Protein AF-A0A9X5XKG3-F1 (afdb_monomer_lite)

Sequence (71 aa):
MTSRPVLLVIAHGSRDPRHAATVHALVRRVRARRPGLRVETGFLDFNIPSVPGVLESLAAEGVRDVVALPL

Foldseek 3Di:
DDQDAAEEEEEQDDPPVVVVVVVVVVQVVVCVVPVRHHYHYAHCDDDDDHPVNVVVVCVVVVHDHYDYDYD

Radius of gyration: 12.28 Å; chains: 1; bounding box: 22×26×36 Å

Structure (mmCIF, N/CA/C/O backbone):
data_AF-A0A9X5XKG3-F1
#
_entry.id   AF-A0A9X5XKG3-F1
#
loop_
_atom_site.group_PDB
_atom_site.id
_atom_site.type_symbol
_atom_site.label_atom_id
_atom_site.label_alt_id
_atom_site.label_comp_id
_atom_site.label_asym_id
_atom_site.label_entity_id
_atom_site.label_seq_id
_atom_site.pdbx_PDB_ins_code
_atom_site.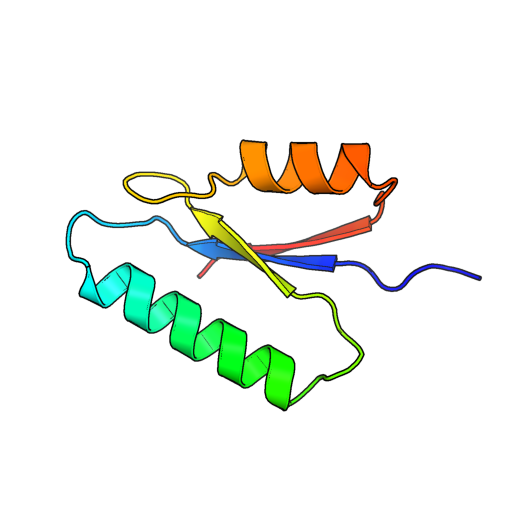Cartn_x
_atom_site.Cartn_y
_atom_site.Cartn_z
_atom_site.occupancy
_atom_site.B_iso_or_equiv
_atom_site.auth_seq_id
_atom_site.auth_comp_id
_atom_site.auth_asym_id
_atom_site.auth_atom_id
_atom_site.pdbx_PDB_model_num
ATOM 1 N N . MET A 1 1 ? -11.076 8.748 21.626 1.00 45.59 1 MET A N 1
ATOM 2 C CA . MET A 1 1 ? -10.989 7.402 21.020 1.00 45.59 1 MET A CA 1
ATOM 3 C C . MET A 1 1 ? -9.784 7.412 20.102 1.00 45.59 1 MET A C 1
ATOM 5 O O . MET A 1 1 ? -9.770 8.223 19.188 1.00 45.59 1 MET A O 1
ATOM 9 N N . THR A 1 2 ? -8.746 6.627 20.380 1.00 56.75 2 THR A N 1
ATOM 10 C CA . THR A 1 2 ? -7.597 6.539 19.470 1.00 56.75 2 THR A CA 1
ATOM 11 C C . THR A 1 2 ? -8.036 5.775 18.224 1.00 56.75 2 THR A C 1
ATOM 13 O O . THR A 1 2 ? -8.585 4.674 18.318 1.00 56.75 2 THR A O 1
ATOM 16 N N . SER A 1 3 ? -7.892 6.397 17.054 1.00 76.88 3 SER A N 1
ATOM 17 C CA . SER A 1 3 ? -8.136 5.715 15.784 1.00 76.88 3 SER A CA 1
ATOM 18 C C . SER A 1 3 ? -7.145 4.556 15.650 1.00 76.88 3 SER A C 1
ATOM 20 O O . SER A 1 3 ? -6.003 4.663 16.096 1.00 76.88 3 SER A O 1
ATOM 22 N N . ARG A 1 4 ? -7.562 3.427 15.067 1.00 88.00 4 ARG A N 1
ATOM 23 C CA . ARG A 1 4 ? -6.612 2.347 14.761 1.00 88.00 4 ARG A CA 1
ATOM 24 C C . ARG A 1 4 ? -5.661 2.832 13.662 1.00 88.00 4 ARG A C 1
ATOM 26 O O . ARG A 1 4 ? -6.152 3.420 12.696 1.00 88.00 4 ARG A O 1
ATOM 33 N N . PRO A 1 5 ? -4.348 2.561 13.762 1.00 94.81 5 PRO A N 1
ATOM 34 C CA . PRO A 1 5 ? -3.416 2.969 12.725 1.00 94.81 5 PRO A CA 1
ATOM 35 C C . PRO A 1 5 ? -3.751 2.283 11.400 1.00 94.81 5 PRO A C 1
ATOM 37 O O . PRO A 1 5 ? -4.214 1.136 11.371 1.00 94.81 5 PRO A O 1
ATOM 40 N N . VAL A 1 6 ? -3.481 2.979 10.300 1.00 98.00 6 VAL A N 1
ATOM 41 C CA . VAL A 1 6 ? -3.557 2.401 8.955 1.00 98.00 6 VAL A CA 1
ATOM 42 C C . VAL A 1 6 ? -2.303 1.570 8.705 1.00 98.00 6 VAL A C 1
ATOM 44 O O . VAL A 1 6 ? -1.193 2.029 8.957 1.00 98.00 6 VAL A O 1
ATOM 47 N N . LEU A 1 7 ? -2.458 0.344 8.206 1.00 98.19 7 LEU A N 1
ATOM 48 C CA . LEU A 1 7 ? -1.323 -0.471 7.776 1.00 98.19 7 LEU A CA 1
ATOM 49 C C . LEU A 1 7 ? -0.958 -0.105 6.335 1.00 98.19 7 LEU A C 1
ATOM 51 O O . LEU A 1 7 ? -1.734 -0.380 5.425 1.00 98.19 7 LEU A O 1
ATOM 55 N N . LEU A 1 8 ? 0.222 0.464 6.115 1.00 98.62 8 LEU A N 1
ATOM 56 C CA . LEU A 1 8 ? 0.767 0.703 4.783 1.00 98.62 8 LEU A CA 1
ATOM 57 C C . LEU A 1 8 ? 1.741 -0.417 4.419 1.00 98.62 8 LEU A C 1
ATOM 59 O O . LEU A 1 8 ? 2.843 -0.494 4.958 1.00 98.62 8 LEU A O 1
ATOM 63 N N . VAL A 1 9 ? 1.335 -1.277 3.491 1.00 98.69 9 VAL A N 1
ATOM 64 C CA . VAL A 1 9 ? 2.201 -2.306 2.912 1.00 98.69 9 VAL A CA 1
ATOM 65 C C . VAL A 1 9 ? 3.053 -1.668 1.821 1.00 98.69 9 VAL A C 1
ATOM 67 O O . VAL A 1 9 ? 2.511 -1.142 0.849 1.00 98.69 9 VAL A O 1
ATOM 70 N N . ILE A 1 10 ? 4.373 -1.712 1.984 1.00 98.75 10 ILE A N 1
ATOM 71 C CA . ILE A 1 10 ? 5.337 -1.096 1.073 1.00 98.75 10 ILE A CA 1
ATOM 72 C C . ILE A 1 10 ? 6.047 -2.196 0.299 1.00 98.75 10 ILE A C 1
ATOM 74 O O . ILE A 1 10 ? 6.739 -3.019 0.891 1.00 98.75 10 ILE A O 1
ATOM 78 N N . ALA A 1 11 ? 5.899 -2.192 -1.020 1.00 98.56 11 ALA A N 1
ATOM 79 C CA . ALA A 1 11 ? 6.658 -3.067 -1.904 1.00 98.56 11 ALA A CA 1
ATOM 80 C C . ALA A 1 11 ? 7.614 -2.242 -2.769 1.00 98.56 11 ALA A C 1
ATOM 82 O O . ALA A 1 11 ? 7.356 -1.074 -3.051 1.00 98.56 11 ALA A O 1
ATOM 83 N N . HIS A 1 12 ? 8.701 -2.851 -3.241 1.00 98.25 12 HIS A N 1
ATOM 84 C CA . HIS A 1 12 ? 9.620 -2.152 -4.141 1.00 98.25 12 HIS A CA 1
ATOM 85 C C . HIS A 1 12 ? 8.913 -1.729 -5.439 1.00 98.25 12 HIS A C 1
ATOM 87 O O . HIS A 1 12 ? 9.041 -0.592 -5.871 1.00 98.25 12 HIS A O 1
ATOM 93 N N . GLY A 1 13 ? 8.072 -2.612 -5.984 1.00 97.81 13 GLY A N 1
ATOM 94 C CA . GLY A 1 13 ? 7.446 -2.438 -7.293 1.00 97.81 13 GLY A CA 1
ATOM 95 C C . GLY A 1 13 ? 8.300 -3.056 -8.398 1.00 97.81 13 GLY A C 1
ATOM 96 O O . GLY A 1 13 ? 9.461 -3.406 -8.194 1.00 97.81 13 GLY A O 1
ATOM 97 N N . SER A 1 14 ? 7.705 -3.289 -9.564 1.00 98.44 14 SER A N 1
ATOM 98 C CA . SER A 1 14 ? 8.383 -3.933 -10.689 1.00 98.44 14 SER A CA 1
ATOM 99 C C . SER A 1 14 ? 7.708 -3.611 -12.019 1.00 98.44 14 SER A C 1
ATOM 101 O O . SER A 1 14 ? 6.512 -3.319 -12.085 1.00 98.44 14 SER A O 1
ATOM 103 N N . ARG A 1 15 ? 8.478 -3.731 -13.104 1.00 98.06 15 ARG A N 1
ATOM 104 C CA . ARG A 1 15 ? 7.949 -3.737 -14.476 1.00 98.06 15 ARG A CA 1
ATOM 105 C C . ARG A 1 15 ? 7.214 -5.035 -14.816 1.00 98.06 15 ARG A C 1
ATOM 107 O O . ARG A 1 15 ? 6.418 -5.047 -15.748 1.00 98.06 15 ARG A O 1
ATOM 114 N N . ASP A 1 16 ? 7.476 -6.118 -14.083 1.00 98.31 16 ASP A N 1
ATOM 115 C CA . ASP A 1 16 ? 6.724 -7.363 -14.228 1.00 98.31 16 ASP A CA 1
ATOM 116 C C . ASP A 1 16 ? 5.346 -7.222 -13.550 1.00 98.31 16 ASP A C 1
ATOM 118 O O . ASP A 1 16 ? 5.282 -7.099 -12.320 1.00 98.31 16 ASP A O 1
ATOM 122 N N . PRO A 1 17 ? 4.227 -7.288 -14.299 1.00 96.06 17 PRO A N 1
ATOM 123 C CA . PRO A 1 17 ? 2.887 -7.120 -13.733 1.00 96.06 17 PRO A CA 1
ATOM 124 C C . PRO A 1 17 ? 2.529 -8.186 -12.684 1.00 96.06 17 PRO A C 1
ATOM 126 O O . PRO A 1 17 ? 1.668 -7.953 -11.829 1.00 96.06 17 PRO A O 1
ATOM 129 N N . ARG A 1 18 ? 3.202 -9.346 -12.689 1.00 98.19 18 ARG A N 1
ATOM 130 C CA . ARG A 1 18 ? 2.977 -10.417 -11.705 1.00 98.19 18 ARG A CA 1
ATOM 131 C C . ARG A 1 18 ? 3.389 -10.005 -10.291 1.00 98.19 18 ARG A C 1
ATOM 133 O O . ARG A 1 18 ? 2.792 -10.485 -9.325 1.00 98.19 18 ARG A O 1
ATOM 140 N N . HIS A 1 19 ? 4.361 -9.102 -10.157 1.00 98.06 19 HIS A N 1
ATOM 141 C CA . HIS A 1 19 ? 4.788 -8.575 -8.862 1.00 98.06 19 HIS A CA 1
ATOM 142 C C . HIS A 1 19 ? 3.640 -7.818 -8.181 1.00 98.06 19 HIS A C 1
ATOM 144 O O . HIS A 1 19 ? 3.208 -8.191 -7.090 1.00 98.06 19 HIS A O 1
ATOM 150 N N . ALA A 1 20 ? 3.088 -6.801 -8.854 1.00 97.25 20 ALA A N 1
ATOM 151 C CA . ALA A 1 20 ? 1.985 -6.006 -8.314 1.00 97.25 20 ALA A CA 1
ATOM 152 C C . ALA A 1 20 ? 0.746 -6.878 -8.046 1.00 97.25 20 ALA A C 1
ATOM 154 O O . ALA A 1 20 ? 0.124 -6.768 -6.988 1.00 97.25 20 ALA A O 1
ATOM 155 N N . ALA A 1 21 ? 0.436 -7.819 -8.946 1.00 98.19 21 ALA A N 1
ATOM 156 C CA . ALA A 1 21 ? -0.653 -8.774 -8.743 1.00 98.19 21 ALA A CA 1
ATOM 157 C C . ALA A 1 21 ? -0.481 -9.606 -7.455 1.00 98.19 21 ALA A C 1
ATOM 159 O O . ALA A 1 21 ? -1.448 -9.806 -6.714 1.00 98.19 21 ALA A O 1
ATOM 160 N N . THR A 1 22 ? 0.745 -10.046 -7.157 1.00 98.38 22 THR A N 1
ATOM 161 C CA . THR A 1 22 ? 1.062 -10.816 -5.943 1.00 98.38 22 THR A CA 1
ATOM 162 C C . THR A 1 22 ? 0.889 -9.970 -4.681 1.00 98.38 22 THR A C 1
ATOM 164 O O . THR A 1 22 ? 0.219 -10.404 -3.740 1.00 98.38 22 THR A O 1
ATOM 167 N N . VAL A 1 23 ? 1.402 -8.736 -4.676 1.00 98.31 23 VAL A N 1
ATOM 168 C CA . VAL A 1 23 ? 1.239 -7.797 -3.551 1.00 98.31 23 VAL A CA 1
ATOM 169 C C . VAL A 1 23 ? -0.243 -7.509 -3.292 1.00 98.31 23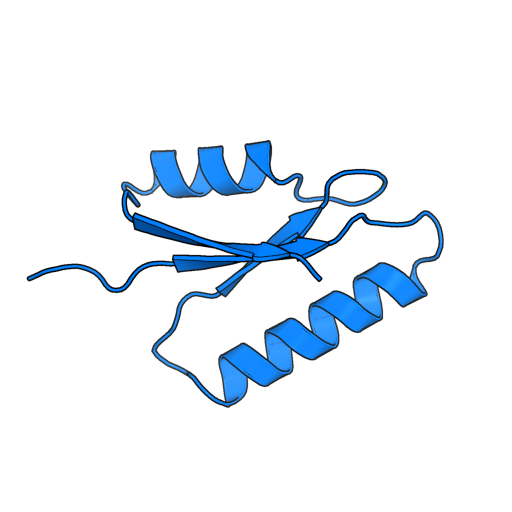 VAL A C 1
ATOM 171 O O . VAL A 1 23 ? -0.719 -7.626 -2.160 1.00 98.31 23 VAL A O 1
ATOM 174 N N . HIS A 1 24 ? -1.024 -7.226 -4.338 1.00 98.06 24 HIS A N 1
ATOM 175 C CA . HIS A 1 24 ? -2.462 -6.996 -4.193 1.00 98.06 24 HIS A CA 1
ATOM 176 C C . HIS A 1 24 ? -3.217 -8.244 -3.717 1.00 98.06 24 HIS A C 1
ATOM 178 O O . HIS A 1 24 ? -4.163 -8.135 -2.933 1.00 98.06 24 HIS A O 1
ATOM 184 N N . ALA A 1 25 ? -2.818 -9.445 -4.145 1.00 98.44 25 ALA A N 1
ATOM 185 C CA . ALA A 1 25 ? -3.398 -10.687 -3.639 1.00 98.44 25 ALA A CA 1
ATOM 186 C C . ALA A 1 25 ? -3.140 -10.871 -2.134 1.00 98.44 25 ALA A C 1
ATOM 188 O O . ALA A 1 25 ? -4.070 -11.214 -1.396 1.00 98.44 25 ALA A O 1
ATOM 189 N N . LEU A 1 26 ? -1.924 -10.577 -1.665 1.00 97.75 26 LEU A N 1
ATOM 190 C CA . LEU A 1 26 ? -1.586 -10.588 -0.242 1.00 97.75 26 LEU A CA 1
ATOM 191 C C . LEU A 1 26 ? -2.437 -9.579 0.543 1.00 97.75 26 LEU A C 1
ATOM 193 O O . LEU A 1 26 ? -3.075 -9.948 1.529 1.00 97.75 26 LEU A O 1
ATOM 197 N N . VAL A 1 27 ? -2.522 -8.332 0.081 1.00 98.12 27 VAL A N 1
ATOM 198 C CA . VAL A 1 27 ? -3.288 -7.269 0.756 1.00 98.12 27 VAL A CA 1
ATOM 199 C C . VAL A 1 27 ? -4.777 -7.609 0.838 1.00 98.12 27 VAL A C 1
ATOM 201 O O . VAL A 1 27 ? -5.379 -7.473 1.906 1.00 98.12 27 VAL A O 1
ATOM 204 N N . ARG A 1 28 ? -5.375 -8.149 -0.235 1.00 98.31 28 ARG A N 1
ATOM 205 C CA . ARG A 1 28 ? -6.760 -8.660 -0.199 1.00 98.31 28 ARG A CA 1
ATOM 206 C C . ARG A 1 28 ? -6.938 -9.738 0.870 1.00 98.31 28 ARG A C 1
ATOM 208 O O . ARG A 1 28 ? -7.921 -9.720 1.608 1.00 98.31 28 ARG A O 1
ATOM 215 N N . ARG A 1 29 ? -5.974 -10.654 0.990 1.00 98.19 29 ARG A N 1
ATOM 216 C CA . ARG A 1 29 ? -5.992 -11.737 1.981 1.00 98.19 29 ARG A CA 1
ATOM 217 C C . ARG A 1 29 ? -5.878 -11.220 3.421 1.00 98.19 29 ARG A C 1
ATOM 219 O O . ARG A 1 29 ? -6.507 -11.798 4.311 1.00 98.19 29 ARG A O 1
ATOM 226 N N . VAL A 1 30 ? -5.114 -10.150 3.652 1.00 97.19 30 VAL A N 1
ATOM 227 C CA . VAL A 1 30 ? -5.025 -9.471 4.957 1.00 97.19 30 VAL A CA 1
ATOM 228 C C . VAL A 1 30 ? -6.347 -8.786 5.295 1.00 97.19 30 VAL A C 1
ATOM 230 O O . VAL A 1 30 ? -6.894 -9.048 6.365 1.00 97.19 30 VAL A O 1
ATOM 233 N N . ARG A 1 31 ? -6.903 -7.985 4.374 1.00 97.38 31 ARG A N 1
ATOM 234 C CA . ARG A 1 31 ? -8.195 -7.296 4.557 1.00 97.38 31 ARG A CA 1
ATOM 235 C C . ARG A 1 31 ? -9.320 -8.286 4.889 1.00 97.38 31 ARG A C 1
ATOM 237 O O . ARG A 1 31 ? -10.058 -8.072 5.843 1.00 97.38 31 ARG A O 1
ATOM 244 N N . ALA A 1 32 ? -9.379 -9.423 4.190 1.00 97.88 32 ALA A N 1
ATOM 245 C CA . ALA A 1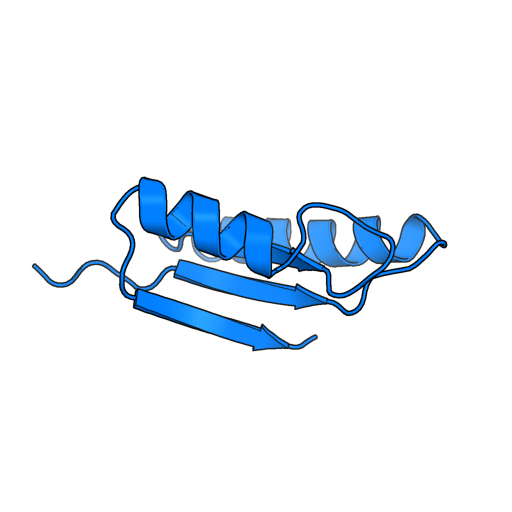 32 ? -10.355 -10.483 4.464 1.00 97.88 32 ALA A CA 1
ATOM 246 C C . ALA A 1 32 ? -10.211 -11.099 5.870 1.00 97.88 32 ALA A C 1
ATOM 248 O O . ALA A 1 32 ? -11.207 -11.420 6.510 1.00 97.88 32 ALA A O 1
ATOM 249 N N . ARG A 1 33 ? -8.979 -11.251 6.377 1.00 97.75 33 ARG A N 1
ATOM 250 C CA . ARG A 1 33 ? -8.720 -11.766 7.736 1.00 97.75 33 ARG A CA 1
ATOM 251 C C . ARG A 1 33 ? -8.904 -10.718 8.830 1.00 97.75 33 ARG A C 1
ATOM 253 O O . ARG A 1 33 ? -9.006 -11.082 9.999 1.00 97.75 33 ARG A O 1
ATOM 260 N N . ARG A 1 34 ? -8.886 -9.428 8.484 1.00 95.69 34 ARG A N 1
ATOM 261 C CA . ARG A 1 34 ? -8.924 -8.303 9.428 1.00 95.69 34 ARG A CA 1
ATOM 262 C C . ARG A 1 34 ? -9.889 -7.211 8.935 1.00 95.69 34 ARG A C 1
ATOM 264 O O . ARG A 1 34 ? -9.429 -6.117 8.620 1.00 95.69 34 ARG A O 1
ATOM 271 N N . PRO A 1 35 ? -11.216 -7.450 8.925 1.00 93.12 35 PRO A N 1
ATOM 272 C CA . PRO A 1 35 ? -12.187 -6.528 8.316 1.00 93.12 35 PRO A CA 1
ATOM 273 C C . PRO A 1 35 ? -12.195 -5.105 8.898 1.00 93.12 35 PRO A C 1
ATOM 275 O O . PRO A 1 35 ? -12.571 -4.163 8.214 1.00 93.12 35 PRO A O 1
ATOM 278 N N . GLY A 1 36 ? -11.769 -4.932 10.154 1.00 93.00 36 GLY A N 1
ATOM 279 C CA . GLY A 1 36 ? -11.673 -3.626 10.819 1.00 93.00 36 GLY A CA 1
ATOM 280 C C . GLY A 1 36 ? -10.289 -2.970 10.766 1.00 93.00 36 GLY A C 1
ATOM 281 O O . GLY A 1 36 ? -10.037 -2.065 11.561 1.00 93.00 36 GLY A O 1
ATOM 282 N N . LEU A 1 37 ? -9.369 -3.474 9.937 1.00 94.88 37 LEU A N 1
ATOM 283 C CA . LEU A 1 37 ? -8.054 -2.877 9.701 1.00 94.88 37 LEU A CA 1
ATOM 284 C C . LEU A 1 37 ? -8.039 -2.249 8.308 1.00 94.88 37 LEU A C 1
ATOM 286 O O . LEU A 1 37 ? -8.167 -2.952 7.304 1.00 94.88 37 LEU A O 1
ATOM 290 N N . ARG A 1 38 ? -7.819 -0.934 8.243 1.00 96.75 38 ARG A N 1
ATOM 291 C CA . ARG A 1 38 ? -7.511 -0.270 6.979 1.00 96.75 38 ARG A CA 1
ATOM 292 C C . ARG A 1 38 ? -6.091 -0.646 6.567 1.00 96.75 38 ARG A C 1
ATOM 294 O O . ARG A 1 38 ? -5.152 -0.472 7.341 1.00 96.75 38 ARG A O 1
ATOM 301 N N . VAL A 1 39 ? -5.958 -1.183 5.361 1.00 98.00 39 VAL A N 1
ATOM 302 C CA . VAL A 1 39 ? -4.678 -1.597 4.778 1.00 98.00 39 VAL A CA 1
ATOM 303 C C . VAL A 1 39 ? -4.539 -0.900 3.442 1.00 98.00 39 VAL A C 1
ATOM 305 O O . VAL A 1 39 ? -5.419 -1.089 2.610 1.00 98.00 39 VAL A O 1
ATOM 308 N N . GLU A 1 40 ? -3.460 -0.166 3.220 1.00 98.19 40 GLU A N 1
ATOM 309 C CA . GLU A 1 40 ? -3.111 0.444 1.937 1.00 98.19 40 GLU A CA 1
ATOM 310 C C . GLU A 1 40 ? -1.853 -0.207 1.355 1.00 98.19 40 GLU A C 1
ATOM 312 O O . GLU A 1 40 ? -1.127 -0.927 2.042 1.00 98.19 40 GLU A O 1
ATOM 317 N N . THR A 1 41 ? -1.611 0.004 0.064 1.00 98.50 41 THR A N 1
ATOM 318 C CA . THR A 1 41 ? -0.418 -0.487 -0.640 1.00 98.50 41 THR A CA 1
ATOM 319 C 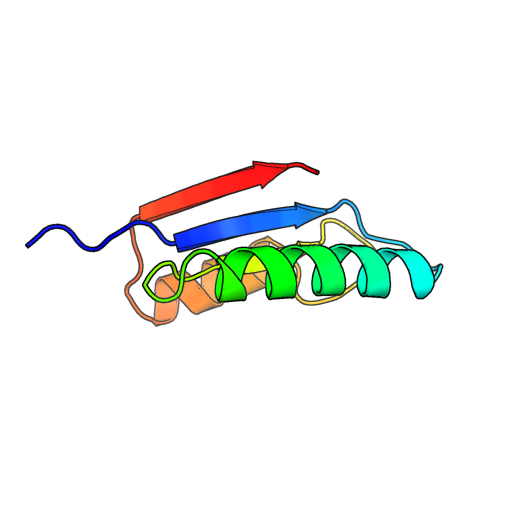C . THR A 1 41 ? 0.292 0.694 -1.268 1.00 98.50 41 THR A C 1
ATOM 321 O O . THR A 1 41 ? -0.364 1.457 -1.962 1.00 98.50 41 THR A O 1
ATOM 324 N N . GLY A 1 42 ? 1.598 0.823 -1.055 1.00 98.56 42 GLY A N 1
ATOM 325 C CA . GLY A 1 42 ? 2.444 1.808 -1.722 1.00 98.56 42 GLY A CA 1
ATOM 326 C C . GLY A 1 42 ? 3.656 1.139 -2.360 1.00 98.56 42 GLY A C 1
ATOM 327 O O . GLY A 1 42 ? 4.168 0.145 -1.840 1.00 98.56 42 GLY A O 1
ATOM 328 N N . PHE A 1 43 ? 4.113 1.687 -3.480 1.00 98.69 43 PHE A N 1
ATOM 329 C CA . PHE A 1 43 ? 5.298 1.207 -4.187 1.00 98.69 43 PHE A CA 1
ATOM 330 C C . PHE A 1 43 ? 6.429 2.240 -4.150 1.00 98.69 43 PHE A C 1
ATOM 332 O O . PHE A 1 43 ? 6.167 3.446 -4.111 1.00 98.69 43 PHE A O 1
ATOM 339 N N . LEU A 1 44 ? 7.678 1.767 -4.122 1.00 98.38 44 LEU A N 1
ATOM 340 C CA . LEU A 1 44 ? 8.863 2.633 -4.180 1.00 98.38 44 LEU A CA 1
ATOM 341 C C . LEU A 1 44 ? 9.159 3.069 -5.620 1.00 98.38 44 LEU A C 1
ATOM 343 O O . LEU A 1 44 ? 9.409 4.245 -5.856 1.00 98.38 44 LEU A O 1
ATOM 347 N N . ASP A 1 45 ? 9.037 2.142 -6.570 1.00 97.81 45 ASP A N 1
ATOM 348 C CA . ASP A 1 45 ? 9.327 2.329 -7.988 1.00 97.81 45 ASP A CA 1
ATOM 349 C C . ASP A 1 45 ? 8.317 1.582 -8.878 1.00 97.81 45 ASP A C 1
ATOM 351 O O . ASP A 1 45 ? 7.583 0.703 -8.430 1.00 97.81 45 ASP A O 1
ATOM 355 N N . PHE A 1 46 ? 8.307 1.905 -10.177 1.00 97.94 46 PHE A N 1
ATOM 356 C CA . PHE A 1 46 ? 7.610 1.218 -11.288 1.00 97.94 46 PHE A CA 1
ATOM 357 C C . PHE A 1 46 ? 6.076 1.107 -11.247 1.00 97.94 46 PHE A C 1
ATOM 359 O O . PHE A 1 46 ? 5.452 0.990 -12.303 1.00 97.94 46 PHE A O 1
ATOM 366 N N . ASN A 1 47 ? 5.452 1.100 -10.076 1.00 98.38 47 ASN A N 1
ATOM 367 C CA . ASN A 1 47 ? 4.018 0.922 -9.902 1.00 98.38 47 ASN A CA 1
ATOM 368 C C . ASN A 1 47 ? 3.426 2.082 -9.097 1.00 98.38 47 ASN A C 1
ATOM 370 O O . ASN A 1 47 ? 4.122 2.793 -8.378 1.00 98.38 47 ASN A O 1
ATOM 374 N N . ILE A 1 48 ? 2.115 2.258 -9.230 1.00 97.25 48 ILE A N 1
ATOM 375 C CA . ILE A 1 48 ? 1.332 3.233 -8.473 1.00 97.25 48 ILE A CA 1
ATOM 376 C C . ILE A 1 48 ? 0.255 2.510 -7.652 1.00 97.25 48 ILE A C 1
ATOM 378 O O . ILE A 1 48 ? -0.182 1.426 -8.051 1.00 97.25 48 ILE A O 1
ATOM 382 N N . PRO A 1 49 ? -0.193 3.094 -6.528 1.00 97.94 49 PRO A N 1
ATOM 383 C CA . PRO A 1 49 ? 0.234 4.387 -5.977 1.00 97.94 49 PRO A CA 1
ATOM 384 C C . PRO A 1 49 ? 1.633 4.334 -5.333 1.00 97.94 49 PRO A C 1
ATOM 386 O O . PRO A 1 49 ? 2.050 3.302 -4.806 1.00 97.94 49 PRO A O 1
ATOM 389 N N . SER A 1 50 ? 2.371 5.446 -5.397 1.00 98.56 50 SER A N 1
ATOM 390 C CA . SER A 1 50 ? 3.678 5.568 -4.739 1.00 98.56 50 SER A CA 1
ATOM 391 C C . SER A 1 50 ? 3.509 5.722 -3.225 1.00 98.56 50 SER A C 1
ATOM 393 O O . SER A 1 50 ? 2.470 6.197 -2.763 1.00 98.56 50 SER A O 1
ATOM 395 N N . VAL A 1 51 ? 4.523 5.356 -2.435 1.00 98.56 51 VAL A N 1
ATOM 396 C CA . VAL A 1 51 ? 4.487 5.562 -0.972 1.00 98.56 51 VAL A CA 1
ATOM 397 C C . VAL A 1 51 ? 4.169 7.021 -0.594 1.00 98.56 51 VAL A C 1
ATOM 399 O O . VAL A 1 51 ? 3.249 7.209 0.204 1.00 98.56 51 VAL A O 1
ATOM 402 N N . PRO A 1 52 ? 4.822 8.053 -1.177 1.00 98.56 52 PRO A N 1
ATOM 403 C CA . PRO A 1 52 ? 4.451 9.444 -0.917 1.00 98.56 52 PRO A CA 1
ATOM 404 C C . PRO A 1 52 ? 2.990 9.747 -1.259 1.00 98.56 52 PRO A C 1
ATOM 406 O O . PRO A 1 52 ? 2.284 10.303 -0.426 1.00 98.56 52 PRO A O 1
ATOM 409 N N . GLY A 1 53 ? 2.497 9.294 -2.418 1.00 98.62 53 GLY A N 1
ATOM 410 C CA . GLY A 1 53 ? 1.116 9.554 -2.834 1.00 98.62 53 GLY A CA 1
ATOM 411 C C . GLY A 1 53 ? 0.075 8.927 -1.901 1.00 98.62 53 GLY A C 1
ATOM 412 O O . GLY A 1 53 ? -0.954 9.537 -1.614 1.00 98.62 53 GLY A O 1
ATOM 413 N N . VAL A 1 54 ? 0.3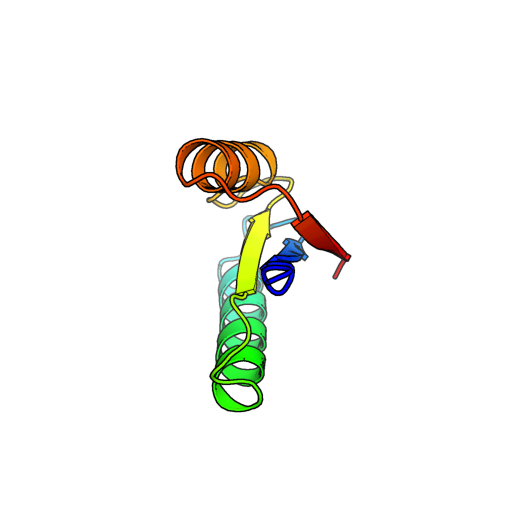45 7.730 -1.366 1.00 98.56 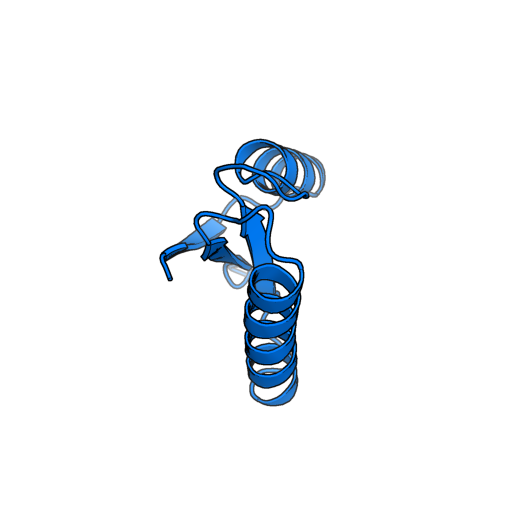54 VAL A N 1
ATOM 414 C CA . VAL A 1 54 ? -0.534 7.118 -0.357 1.00 98.56 54 VAL A CA 1
ATOM 415 C C . VAL A 1 54 ? -0.514 7.918 0.943 1.00 98.56 54 VAL A C 1
ATOM 417 O O . VAL A 1 54 ? -1.572 8.179 1.511 1.00 98.56 54 VAL A O 1
ATOM 420 N N . LEU A 1 55 ? 0.666 8.323 1.420 1.00 98.50 55 LEU A N 1
ATOM 421 C CA . LEU A 1 55 ? 0.790 9.098 2.657 1.00 98.50 55 LEU A CA 1
ATOM 422 C C . LEU A 1 55 ? 0.140 10.483 2.540 1.00 98.50 55 LEU A C 1
ATOM 424 O O . LEU A 1 55 ? -0.519 10.914 3.483 1.00 98.50 55 LEU A O 1
ATOM 428 N N . GLU A 1 56 ? 0.261 11.147 1.391 1.00 98.56 56 GLU A N 1
ATOM 429 C CA . GLU A 1 56 ? -0.413 12.415 1.095 1.00 98.56 56 GLU A CA 1
ATOM 430 C C . GLU A 1 56 ? -1.939 12.263 1.118 1.00 98.56 56 GLU A C 1
ATOM 432 O O . GLU A 1 56 ? -2.620 13.044 1.785 1.00 98.56 56 GLU A O 1
ATOM 437 N N . SER A 1 57 ? -2.479 11.220 0.473 1.00 98.44 57 SER A N 1
ATOM 438 C CA . SER A 1 57 ? -3.918 10.914 0.515 1.00 98.44 57 SER A CA 1
ATOM 439 C C . SER A 1 57 ? -4.394 10.662 1.945 1.00 98.44 57 SER A C 1
ATOM 441 O O . SER A 1 57 ? -5.385 11.239 2.387 1.00 98.44 57 SER A O 1
ATOM 443 N N . LEU A 1 58 ? -3.661 9.846 2.708 1.00 97.81 58 LEU A N 1
ATOM 444 C CA . LEU A 1 58 ? -3.989 9.552 4.103 1.00 97.81 58 LEU A CA 1
ATOM 445 C C . LEU A 1 58 ? -3.957 10.819 4.972 1.00 97.81 58 LEU A C 1
ATOM 447 O O . LEU A 1 58 ? -4.858 11.032 5.784 1.00 97.81 58 LEU A O 1
ATOM 451 N N . ALA A 1 59 ? -2.959 11.682 4.780 1.00 97.88 59 ALA A N 1
ATOM 452 C CA . ALA A 1 59 ? -2.851 12.944 5.500 1.00 97.88 59 ALA A CA 1
ATOM 453 C C . ALA A 1 59 ? -4.018 13.893 5.176 1.00 97.88 59 ALA A C 1
ATOM 455 O O . ALA A 1 59 ? -4.569 14.509 6.095 1.00 97.88 59 ALA A O 1
ATOM 456 N N . ALA A 1 60 ? -4.426 13.975 3.905 1.00 98.31 60 ALA A N 1
ATOM 457 C CA . ALA A 1 60 ? -5.587 14.750 3.462 1.00 98.31 60 ALA A CA 1
ATOM 458 C C . ALA A 1 60 ? -6.908 14.233 4.063 1.00 98.31 60 ALA A C 1
ATOM 460 O O . ALA A 1 60 ? -7.799 15.022 4.368 1.00 98.31 60 ALA A O 1
ATOM 461 N N . GLU A 1 61 ? -7.012 12.928 4.318 1.00 97.44 61 GLU A N 1
ATOM 462 C CA . GLU A 1 61 ? -8.141 12.304 5.022 1.00 97.44 61 GLU A CA 1
ATOM 463 C C . GLU A 1 61 ? -8.086 12.468 6.555 1.00 97.44 61 GLU A C 1
ATOM 465 O O . GLU A 1 61 ? -8.962 11.983 7.273 1.00 97.44 61 GLU A O 1
ATOM 470 N N . GLY A 1 62 ? -7.059 13.137 7.089 1.00 96.88 62 GLY A N 1
ATOM 471 C CA . GLY A 1 62 ? -6.888 13.354 8.526 1.00 96.88 62 GLY A CA 1
ATOM 472 C C . GLY A 1 62 ? -6.265 12.175 9.279 1.00 96.88 62 GLY A C 1
ATOM 473 O O . GLY A 1 62 ? -6.204 12.211 10.509 1.00 96.88 62 GLY A O 1
ATOM 474 N N . VAL A 1 63 ? -5.761 11.151 8.582 1.00 97.06 63 VAL A N 1
ATOM 475 C CA . VAL A 1 63 ? -5.020 10.046 9.206 1.00 97.06 63 VAL A CA 1
ATOM 476 C C . VAL A 1 63 ? -3.673 10.560 9.708 1.00 97.06 63 VAL A C 1
ATOM 478 O O . VAL A 1 63 ? -2.927 11.210 8.976 1.00 97.06 63 VAL A O 1
ATOM 481 N N . ARG A 1 64 ? -3.358 10.265 10.973 1.00 95.31 64 ARG A N 1
ATOM 482 C CA . ARG A 1 64 ? -2.099 10.671 11.625 1.00 95.31 64 ARG A CA 1
ATOM 483 C C . ARG A 1 64 ? -1.254 9.506 12.129 1.00 95.31 64 ARG A C 1
ATOM 485 O O . ARG A 1 64 ? -0.067 9.698 12.356 1.00 95.31 64 ARG A O 1
ATOM 492 N N . ASP A 1 65 ? -1.839 8.313 12.217 1.00 96.88 65 ASP A N 1
ATOM 493 C CA . ASP A 1 65 ? -1.163 7.103 12.677 1.00 96.88 65 ASP A CA 1
ATOM 494 C C . ASP A 1 65 ? -1.107 6.063 11.552 1.00 96.88 65 ASP A C 1
ATOM 496 O O . ASP A 1 65 ? -2.136 5.556 11.088 1.00 96.88 65 ASP A O 1
ATOM 500 N N . VAL A 1 66 ? 0.110 5.732 11.121 1.00 97.88 66 VAL A N 1
ATOM 501 C CA . VAL A 1 66 ? 0.389 4.743 10.072 1.00 97.88 66 VAL A CA 1
ATOM 502 C C . VAL A 1 66 ? 1.467 3.780 10.561 1.00 97.88 66 VAL A C 1
ATOM 504 O O . VAL A 1 66 ? 2.474 4.196 11.126 1.00 97.88 66 VAL A O 1
ATOM 507 N N . VAL A 1 67 ? 1.274 2.487 10.309 1.00 98.12 67 VAL A N 1
ATOM 508 C CA . VAL A 1 67 ? 2.309 1.459 10.466 1.00 98.12 67 VAL A CA 1
ATOM 509 C C . VAL A 1 67 ? 2.823 1.095 9.079 1.00 98.12 67 VAL A C 1
ATOM 511 O O . VAL A 1 67 ? 2.061 0.590 8.257 1.00 98.12 67 VAL A O 1
ATOM 514 N N . ALA A 1 68 ? 4.105 1.338 8.821 1.00 97.94 68 ALA A N 1
ATOM 515 C CA . ALA A 1 68 ? 4.763 0.933 7.584 1.00 97.94 68 ALA A CA 1
ATOM 516 C C . ALA A 1 68 ? 5.265 -0.516 7.690 1.00 97.94 68 ALA A C 1
ATOM 518 O O . ALA A 1 68 ? 5.989 -0.857 8.624 1.00 97.94 68 ALA A O 1
ATOM 519 N N . LEU A 1 69 ? 4.897 -1.358 6.724 1.00 98.19 69 LEU A N 1
ATOM 520 C CA . LEU A 1 69 ? 5.328 -2.751 6.620 1.00 98.19 69 LEU A CA 1
ATOM 521 C C . LEU A 1 69 ? 6.039 -2.979 5.278 1.00 98.19 69 LEU A C 1
ATOM 523 O O . LEU A 1 69 ? 5.354 -3.122 4.261 1.00 98.19 69 LEU A O 1
ATOM 527 N N . PRO A 1 70 ? 7.380 -3.023 5.259 1.00 97.69 70 PRO A N 1
ATOM 528 C CA . PRO A 1 70 ? 8.146 -3.421 4.079 1.00 97.69 70 PRO A CA 1
ATOM 529 C C . PRO A 1 70 ? 7.927 -4.904 3.734 1.00 97.69 70 PRO A C 1
ATOM 531 O O . PRO A 1 70 ? 7.857 -5.736 4.644 1.00 97.69 70 PRO A O 1
ATOM 534 N N . LEU A 1 71 ? 7.831 -5.219 2.436 1.00 94.38 71 LEU A N 1
ATOM 535 C CA . LEU A 1 71 ? 7.775 -6.577 1.873 1.00 94.38 71 LEU A CA 1
ATOM 536 C C . LEU A 1 71 ? 9.073 -6.977 1.172 1.00 94.38 71 LEU A C 1
ATOM 538 O O . LEU A 1 71 ? 9.670 -6.102 0.505 1.00 94.38 71 LEU A O 1
#

Secondary structure (DSSP, 8-state):
-PPPPEEEEEE---SSHHHHHHHHHHHHHHHHH-TTS-EEEEESSSSSSBHHHHHHHHHHTT---EEEEE-

pLDDT: mean 95.92, std 8.22, range [45.59, 98.75]